Protein AF-A0A7C5KII8-F1 (afdb_monomer_lite)

Foldseek 3Di:
DFDKAFEFEDDDCVPDDDDPPCPRPTDTDIFRDNDPDDDAQDWDQGDDVPRPGTFIKGFHDWDADPVGIYTYIYGDDPPPPPPPVPPPDDD

Structure (mmCIF, N/CA/C/O backbone):
data_AF-A0A7C5KII8-F1
#
_entry.id   AF-A0A7C5KII8-F1
#
loop_
_atom_site.group_PDB
_atom_site.id
_atom_site.type_symbol
_atom_site.label_atom_id
_atom_site.label_alt_id
_atom_site.label_comp_id
_atom_site.label_asym_id
_atom_site.label_entity_id
_atom_site.label_seq_id
_atom_site.pdbx_PDB_ins_code
_atom_site.Cartn_x
_atom_site.Cartn_y
_atom_site.Cartn_z
_atom_site.occupancy
_atom_site.B_iso_or_equiv
_atom_site.auth_seq_id
_atom_site.auth_comp_id
_atom_site.auth_asym_id
_atom_site.auth_atom_id
_atom_site.pdbx_PDB_model_num
ATOM 1 N N . MET A 1 1 ? -12.222 12.589 -0.149 1.00 70.31 1 MET A N 1
ATOM 2 C CA . MET A 1 1 ? -11.100 12.303 0.767 1.00 70.31 1 MET A CA 1
ATOM 3 C C . MET A 1 1 ? -10.475 11.003 0.314 1.00 70.31 1 MET A C 1
ATOM 5 O O . MET A 1 1 ? -11.192 10.012 0.248 1.00 70.31 1 MET A O 1
ATOM 9 N N . SER A 1 2 ? -9.205 11.025 -0.077 1.00 78.94 2 SER A N 1
ATOM 10 C CA . SER A 1 2 ? -8.476 9.801 -0.418 1.00 78.94 2 SER A CA 1
ATOM 11 C C . SER A 1 2 ? -8.027 9.112 0.876 1.00 78.94 2 SER A C 1
ATOM 13 O O . SER A 1 2 ? -7.589 9.815 1.790 1.00 78.94 2 SER A O 1
ATOM 15 N N . PRO A 1 3 ? -8.166 7.784 1.006 1.00 84.75 3 PRO A N 1
ATOM 16 C CA . PRO A 1 3 ? -7.686 7.066 2.181 1.00 84.75 3 PRO A CA 1
ATOM 17 C C . PRO A 1 3 ? -6.152 7.077 2.270 1.00 84.75 3 PRO A C 1
ATOM 19 O O . PRO A 1 3 ? -5.447 7.007 1.260 1.00 84.75 3 PRO A O 1
ATOM 22 N N . ILE A 1 4 ? -5.654 7.146 3.506 1.00 88.25 4 ILE A N 1
ATOM 23 C CA . ILE A 1 4 ? -4.232 7.022 3.834 1.00 88.25 4 ILE A CA 1
ATOM 24 C C . ILE A 1 4 ? -3.955 5.552 4.151 1.00 88.25 4 ILE A C 1
ATOM 26 O O . ILE A 1 4 ? -4.594 4.957 5.022 1.00 88.25 4 ILE A O 1
ATOM 30 N N . TYR A 1 5 ? -3.013 4.962 3.425 1.00 88.12 5 TYR A N 1
ATOM 31 C CA . TYR A 1 5 ? -2.579 3.585 3.594 1.00 88.12 5 TYR A CA 1
ATOM 32 C C . TYR A 1 5 ? -1.220 3.537 4.263 1.00 88.12 5 TYR A C 1
ATOM 34 O O . TYR A 1 5 ? -0.271 4.159 3.800 1.00 88.12 5 TYR A O 1
ATOM 42 N N . ARG A 1 6 ? -1.103 2.714 5.302 1.00 91.00 6 ARG A N 1
ATOM 43 C CA . ARG A 1 6 ? 0.192 2.372 5.876 1.00 91.00 6 ARG A CA 1
ATOM 44 C C . ARG A 1 6 ? 0.838 1.285 5.024 1.00 91.00 6 ARG A C 1
ATOM 46 O O . ARG A 1 6 ? 0.350 0.156 4.989 1.00 91.00 6 ARG A O 1
ATOM 53 N N . VAL A 1 7 ? 1.912 1.609 4.325 1.00 89.31 7 VAL A N 1
ATOM 54 C CA . VAL A 1 7 ? 2.630 0.668 3.467 1.00 89.31 7 VAL A CA 1
ATOM 55 C C . VAL A 1 7 ? 4.006 0.361 4.047 1.00 89.31 7 VAL A C 1
ATOM 57 O O . VAL A 1 7 ? 4.625 1.220 4.659 1.00 89.31 7 VAL A O 1
ATOM 60 N N . LEU A 1 8 ? 4.479 -0.871 3.896 1.00 89.94 8 LEU A N 1
ATOM 61 C CA . LEU A 1 8 ? 5.851 -1.259 4.205 1.00 89.94 8 LEU A CA 1
ATOM 62 C C . LEU A 1 8 ? 6.606 -1.349 2.883 1.00 89.94 8 LEU A C 1
ATOM 64 O O . LEU A 1 8 ? 6.383 -2.283 2.112 1.00 89.94 8 LEU A O 1
ATOM 68 N N . VAL A 1 9 ? 7.454 -0.365 2.615 1.00 87.62 9 VAL A N 1
ATOM 69 C CA . VAL A 1 9 ? 8.236 -0.277 1.386 1.00 87.62 9 VAL A CA 1
ATOM 70 C C . VAL A 1 9 ? 9.498 -1.105 1.552 1.00 87.62 9 VAL A C 1
ATOM 72 O O . VAL A 1 9 ? 10.381 -0.749 2.329 1.00 87.62 9 VAL A O 1
ATOM 75 N N . LEU A 1 10 ? 9.565 -2.228 0.842 1.00 84.31 10 LEU A N 1
ATOM 76 C CA . LEU A 1 10 ? 10.744 -3.085 0.833 1.00 84.31 10 LEU A CA 1
ATOM 77 C C . LEU A 1 10 ? 11.853 -2.455 -0.004 1.00 84.31 10 LEU A C 1
ATOM 79 O O . LEU A 1 10 ? 11.591 -1.939 -1.096 1.00 84.31 10 LEU A O 1
ATOM 83 N N . LYS A 1 11 ? 13.091 -2.536 0.494 1.00 70.00 11 LYS A N 1
ATOM 84 C CA . LYS A 1 11 ? 14.279 -2.172 -0.283 1.00 70.00 11 LYS A CA 1
ATOM 85 C C . LYS A 1 11 ? 14.418 -3.087 -1.503 1.00 70.00 11 LYS A C 1
ATOM 87 O O . LYS A 1 11 ? 14.026 -4.256 -1.476 1.00 70.00 11 LYS A O 1
ATOM 92 N N . SER A 1 12 ? 14.961 -2.541 -2.590 1.00 60.38 12 SER A N 1
ATOM 93 C CA . SER A 1 12 ? 15.343 -3.341 -3.754 1.00 60.38 12 SER A CA 1
ATOM 94 C C . SER A 1 12 ? 16.420 -4.355 -3.351 1.00 60.38 12 SER A C 1
ATOM 96 O O . SER A 1 12 ? 17.320 -3.997 -2.592 1.00 60.38 12 SER A O 1
ATOM 98 N N . PRO A 1 13 ? 16.402 -5.583 -3.900 1.00 54.00 13 PRO A N 1
ATOM 99 C CA . PRO A 1 13 ? 17.425 -6.592 -3.607 1.00 54.00 13 PRO A CA 1
ATOM 100 C C . PRO A 1 13 ? 18.838 -6.192 -4.071 1.00 54.00 13 PRO A C 1
ATOM 102 O O . PRO A 1 13 ? 19.798 -6.865 -3.721 1.00 54.00 13 PRO A O 1
ATOM 105 N N . GLU A 1 14 ? 18.982 -5.109 -4.842 1.00 51.88 14 GLU A N 1
ATOM 106 C CA . GLU A 1 14 ? 20.281 -4.567 -5.265 1.00 51.88 14 GLU A CA 1
ATOM 107 C C . GLU A 1 14 ? 21.081 -3.927 -4.114 1.00 51.88 14 GLU A C 1
ATOM 109 O O . GLU A 1 14 ? 22.291 -3.799 -4.228 1.00 51.88 14 GLU A O 1
ATOM 114 N N . GLU A 1 15 ? 20.441 -3.572 -2.991 1.00 50.53 15 GLU A N 1
ATOM 115 C CA . GLU A 1 15 ? 21.125 -3.034 -1.799 1.00 50.53 15 GLU A CA 1
ATOM 116 C C . GLU A 1 15 ? 21.404 -4.099 -0.723 1.00 50.53 15 GLU A C 1
ATOM 118 O O . GLU A 1 15 ? 21.901 -3.776 0.353 1.00 50.53 15 GLU A O 1
ATOM 123 N N . THR A 1 16 ? 21.065 -5.368 -0.971 1.00 47.03 16 THR A N 1
ATOM 124 C CA . THR A 1 16 ? 21.252 -6.456 0.003 1.00 47.03 16 THR A CA 1
ATOM 125 C C . THR A 1 16 ? 22.501 -7.274 -0.331 1.00 47.03 16 THR A C 1
ATOM 127 O O . THR A 1 16 ? 22.424 -8.467 -0.618 1.00 47.03 16 THR A O 1
ATOM 130 N N . GLU A 1 17 ? 23.671 -6.633 -0.314 1.00 48.16 17 GLU A N 1
ATOM 131 C CA . GLU A 1 17 ? 24.924 -7.368 -0.125 1.00 48.16 17 GLU A CA 1
ATOM 132 C C . GLU A 1 17 ? 24.976 -7.834 1.342 1.00 48.16 17 GLU A C 1
ATOM 134 O O . GLU A 1 17 ? 25.012 -7.024 2.263 1.00 48.16 17 GLU A O 1
ATOM 139 N N . ASP A 1 18 ? 24.962 -9.156 1.537 1.00 46.22 18 ASP A N 1
ATOM 140 C CA . ASP A 1 18 ? 25.402 -9.836 2.765 1.00 46.22 18 ASP A CA 1
ATOM 141 C C . ASP A 1 18 ? 24.484 -9.755 4.014 1.00 46.22 18 ASP A C 1
ATOM 143 O O . ASP A 1 18 ? 24.871 -9.239 5.056 1.00 46.22 18 ASP A O 1
ATOM 147 N N . HIS A 1 19 ? 23.259 -10.304 3.949 1.00 40.50 19 HIS A N 1
ATOM 148 C CA . HIS A 1 19 ? 22.657 -11.050 5.081 1.00 40.50 19 HIS A CA 1
ATOM 149 C C . HIS A 1 19 ? 21.299 -11.691 4.712 1.00 40.50 19 HIS A C 1
ATOM 151 O O . HIS A 1 19 ? 20.370 -10.984 4.324 1.00 40.50 19 HIS A O 1
ATOM 157 N N . PRO A 1 20 ? 21.111 -13.014 4.889 1.00 47.56 20 PRO A N 1
ATOM 158 C CA . PRO A 1 20 ? 19.845 -13.693 4.591 1.00 47.56 20 PRO A CA 1
ATOM 159 C C . PRO A 1 20 ? 18.752 -13.583 5.680 1.00 47.56 20 PRO A C 1
ATOM 161 O O . PRO A 1 20 ? 17.760 -14.302 5.586 1.00 47.56 20 PRO A O 1
ATOM 164 N N . GLU A 1 21 ? 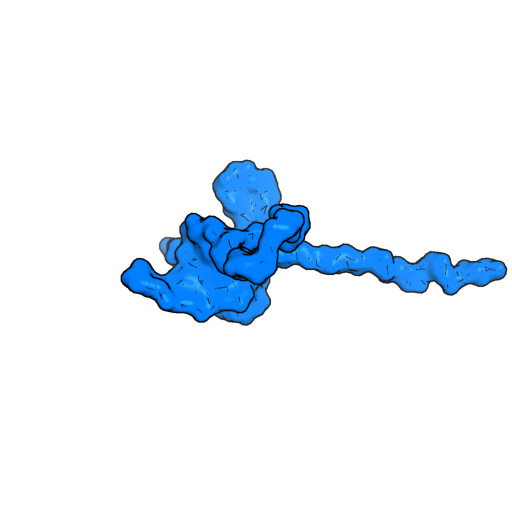18.882 -12.724 6.701 1.00 43.94 21 GLU A N 1
ATOM 165 C CA . GLU A 1 21 ? 17.991 -12.773 7.884 1.00 43.94 21 GLU A CA 1
ATOM 166 C C . GLU A 1 21 ? 16.931 -11.652 7.986 1.00 43.94 21 GLU A C 1
ATOM 168 O O . GLU A 1 21 ? 16.034 -11.738 8.822 1.00 43.94 21 GLU A O 1
ATOM 173 N N . SER A 1 22 ? 16.925 -10.665 7.082 1.00 43.72 22 SER A N 1
ATOM 174 C CA . SER A 1 22 ? 15.974 -9.537 7.127 1.00 43.72 22 SER A CA 1
ATOM 175 C C . SER A 1 22 ? 15.125 -9.408 5.855 1.00 43.72 22 SER A C 1
ATOM 177 O O . SER A 1 22 ? 15.147 -8.387 5.173 1.00 43.72 22 SER A O 1
ATOM 179 N N . ALA A 1 23 ? 14.305 -10.412 5.527 1.00 49.09 23 ALA A N 1
ATOM 180 C CA . ALA A 1 23 ? 13.326 -10.309 4.427 1.00 49.09 23 ALA A CA 1
ATOM 181 C C . ALA A 1 23 ? 12.221 -9.241 4.663 1.00 49.09 23 ALA A C 1
ATOM 183 O O . ALA A 1 23 ? 11.391 -8.990 3.785 1.00 49.09 23 ALA A O 1
ATOM 184 N N . ASP A 1 24 ? 12.226 -8.596 5.834 1.00 56.56 24 ASP A N 1
ATOM 185 C CA . ASP A 1 24 ? 11.286 -7.562 6.267 1.00 56.56 24 ASP A CA 1
ATOM 186 C C . ASP A 1 24 ? 11.958 -6.194 6.530 1.00 56.56 24 ASP 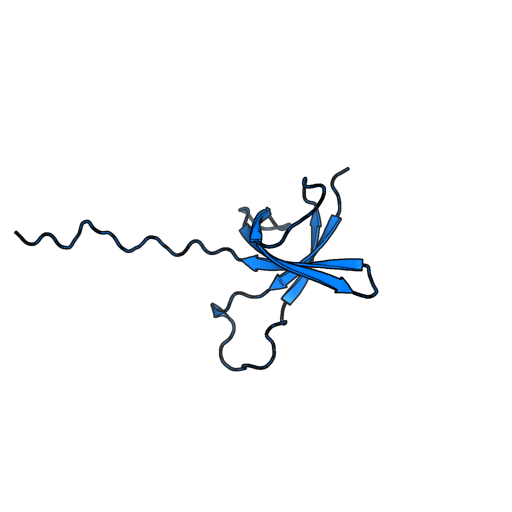A C 1
ATOM 188 O O . ASP A 1 24 ? 11.316 -5.304 7.092 1.00 56.56 24 ASP A O 1
ATOM 192 N N . GLU A 1 25 ? 13.217 -5.981 6.113 1.00 65.75 25 GLU A N 1
ATOM 193 C CA . GLU A 1 25 ? 13.867 -4.658 6.171 1.00 65.75 25 GLU A CA 1
ATOM 194 C C . GLU A 1 25 ? 13.265 -3.703 5.124 1.00 65.75 25 GLU A C 1
ATOM 196 O O . GLU A 1 25 ? 13.773 -3.482 4.023 1.00 65.75 25 GLU A O 1
ATOM 201 N N . GLY A 1 26 ? 12.113 -3.147 5.480 1.00 72.31 26 GLY A N 1
ATOM 202 C CA . GLY A 1 26 ? 11.453 -2.065 4.773 1.00 72.31 26 GLY A CA 1
ATOM 203 C C . GLY A 1 26 ? 11.144 -0.898 5.702 1.00 72.31 26 GLY A C 1
ATOM 204 O O . GLY A 1 26 ? 11.150 -1.028 6.927 1.00 72.31 26 GLY A O 1
ATOM 205 N N . SER A 1 27 ? 10.827 0.247 5.112 1.00 84.12 27 SER A N 1
ATOM 206 C CA . SER A 1 27 ? 10.369 1.421 5.857 1.00 84.12 27 SER A CA 1
ATOM 207 C C . SER A 1 27 ? 8.853 1.514 5.796 1.00 84.12 27 SER A C 1
ATOM 209 O O . SER A 1 27 ? 8.252 1.358 4.732 1.00 84.12 27 SER A O 1
ATOM 211 N N . PHE A 1 28 ? 8.217 1.762 6.942 1.00 87.94 28 PHE A N 1
ATOM 212 C CA . PHE A 1 28 ? 6.799 2.101 6.946 1.00 87.94 28 PHE A CA 1
ATOM 213 C C . PHE A 1 28 ? 6.616 3.522 6.421 1.00 87.94 28 PHE A C 1
ATOM 215 O O . PHE A 1 28 ? 7.141 4.467 7.004 1.00 87.94 28 PHE A O 1
ATOM 222 N N . GLU A 1 29 ? 5.834 3.657 5.361 1.00 89.19 29 GLU A N 1
ATOM 223 C CA . GLU A 1 29 ? 5.436 4.926 4.767 1.00 89.19 29 GLU A CA 1
ATOM 224 C C . GLU A 1 29 ? 3.905 5.054 4.782 1.00 89.19 29 GLU A C 1
ATOM 226 O O . GLU A 1 29 ? 3.171 4.062 4.837 1.00 89.19 29 GLU A O 1
ATOM 231 N N . GLU A 1 30 ? 3.406 6.286 4.744 1.00 90.00 30 GLU A N 1
ATOM 232 C CA . GLU A 1 30 ? 1.977 6.579 4.639 1.00 90.00 30 GLU A CA 1
ATOM 233 C C . GLU A 1 30 ? 1.673 7.101 3.239 1.00 90.00 30 GLU A C 1
ATOM 235 O O . GLU A 1 30 ? 2.113 8.179 2.851 1.00 90.00 30 GLU A O 1
ATOM 240 N N . TRP A 1 31 ? 0.937 6.319 2.454 1.00 89.00 31 TRP A N 1
ATOM 241 C CA . TRP A 1 31 ? 0.625 6.647 1.069 1.00 89.00 31 TRP A CA 1
ATOM 242 C C . TRP A 1 31 ? -0.834 7.043 0.930 1.00 89.00 31 TRP A C 1
ATOM 244 O O . TRP A 1 31 ? -1.741 6.303 1.310 1.00 89.00 31 TRP A O 1
ATOM 254 N N . THR A 1 32 ? -1.071 8.205 0.332 1.00 88.00 32 THR A N 1
ATOM 255 C CA . THR A 1 32 ? -2.424 8.644 -0.015 1.00 88.00 32 THR A CA 1
ATOM 256 C C . THR A 1 32 ? -2.751 8.146 -1.410 1.00 88.00 32 THR A C 1
ATOM 258 O O . THR A 1 32 ? -2.210 8.649 -2.393 1.00 88.00 32 THR A O 1
ATOM 261 N N . LEU A 1 33 ? -3.627 7.148 -1.504 1.00 85.38 33 LEU A N 1
ATOM 262 C CA . LEU A 1 33 ? -3.961 6.511 -2.774 1.00 85.38 33 LEU A CA 1
ATOM 263 C C . LEU A 1 33 ? -5.447 6.7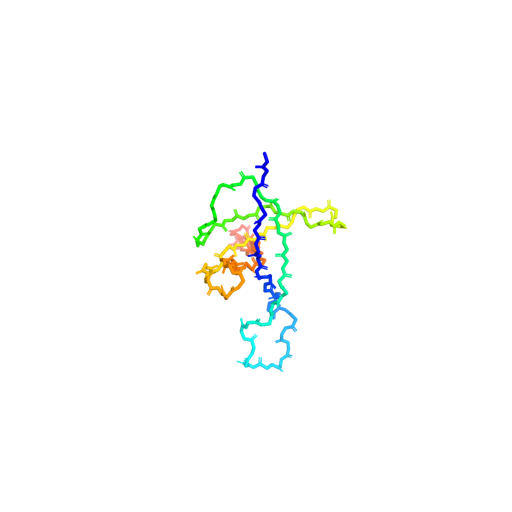07 -3.110 1.00 85.38 33 LEU A C 1
ATOM 265 O O . LEU A 1 33 ? -6.275 6.755 -2.201 1.00 85.38 33 LEU A O 1
ATOM 269 N N . PRO A 1 34 ? -5.821 6.800 -4.400 1.00 82.25 34 PRO A N 1
ATOM 270 C CA . PRO A 1 34 ? -7.213 7.020 -4.803 1.00 82.25 34 PRO A CA 1
ATOM 271 C C . PRO A 1 34 ? -8.098 5.771 -4.666 1.00 82.25 34 PRO A C 1
ATOM 273 O O . PRO A 1 34 ? -9.316 5.856 -4.818 1.00 82.25 34 PRO A O 1
ATOM 276 N N . TRP A 1 35 ? -7.511 4.599 -4.418 1.00 82.94 35 TRP A N 1
ATOM 277 C CA . TRP A 1 35 ? -8.249 3.343 -4.292 1.00 82.94 35 TRP A CA 1
ATOM 278 C C . TRP A 1 35 ? -8.922 3.224 -2.926 1.00 82.94 35 TRP A C 1
ATOM 280 O O . TRP A 1 35 ? -8.411 3.738 -1.945 1.00 82.94 35 TRP A O 1
ATOM 290 N N . ALA A 1 36 ? -10.055 2.518 -2.861 1.00 79.75 36 ALA A N 1
ATOM 291 C CA . ALA A 1 36 ? -10.758 2.244 -1.602 1.00 79.75 36 ALA A CA 1
ATOM 292 C C . ALA A 1 36 ? -10.150 1.067 -0.815 1.00 79.75 36 ALA A C 1
ATOM 294 O O . ALA A 1 36 ? -10.288 0.986 0.408 1.00 79.75 36 ALA A O 1
ATOM 295 N N . ARG A 1 37 ? -9.448 0.151 -1.497 1.00 83.31 37 ARG A N 1
ATOM 296 C CA . ARG A 1 37 ? -8.733 -0.974 -0.884 1.00 83.31 37 ARG A CA 1
ATOM 297 C C . ARG A 1 37 ? -7.589 -1.432 -1.779 1.00 83.31 37 ARG A C 1
ATOM 299 O O . ARG A 1 37 ? -7.757 -1.484 -2.995 1.00 83.31 37 ARG A O 1
ATOM 306 N N . LEU A 1 38 ? -6.476 -1.821 -1.161 1.00 86.62 38 LEU A N 1
ATOM 307 C CA . LEU A 1 38 ? -5.361 -2.460 -1.853 1.00 86.62 38 LEU A CA 1
ATOM 308 C C . LEU A 1 38 ? -5.460 -3.984 -1.763 1.00 86.62 38 LEU A C 1
ATOM 310 O O . LEU A 1 38 ? -5.869 -4.534 -0.734 1.00 86.62 38 LEU A O 1
ATOM 314 N N . VAL A 1 39 ? -5.076 -4.666 -2.838 1.00 88.94 39 VAL A N 1
ATOM 315 C CA . VAL A 1 39 ? -5.072 -6.134 -2.924 1.00 88.94 39 VAL A CA 1
ATOM 316 C C . VAL A 1 39 ? -3.688 -6.662 -3.293 1.00 88.94 39 VAL A C 1
ATOM 318 O O . VAL A 1 39 ? -2.887 -5.963 -3.907 1.00 88.94 39 VAL A O 1
ATOM 321 N N . TYR A 1 40 ? -3.394 -7.906 -2.910 1.00 88.81 40 TYR A N 1
ATOM 322 C CA . TYR A 1 40 ? -2.146 -8.575 -3.286 1.00 88.81 40 TYR A CA 1
ATOM 323 C C . TYR A 1 40 ? -1.974 -8.608 -4.812 1.00 88.81 40 TYR A C 1
ATOM 325 O O . TYR A 1 40 ? -2.931 -8.858 -5.543 1.00 88.81 40 TYR A O 1
ATOM 333 N N . GLY A 1 41 ? -0.751 -8.365 -5.286 1.00 85.88 41 GLY A N 1
ATOM 334 C CA . GLY A 1 41 ? -0.408 -8.325 -6.707 1.00 85.88 41 GLY A CA 1
ATOM 335 C C . GLY A 1 41 ? -0.837 -7.043 -7.424 1.00 85.88 41 GLY A C 1
ATOM 336 O O . GLY A 1 41 ? -0.541 -6.889 -8.607 1.00 85.88 41 GLY A O 1
ATOM 337 N N . GLN A 1 42 ? -1.502 -6.110 -6.738 1.00 89.31 42 GLN A N 1
ATOM 338 C CA . GLN A 1 42 ? -1.879 -4.834 -7.332 1.00 89.31 42 GLN A CA 1
ATOM 339 C C . GLN A 1 42 ? -0.641 -3.988 -7.624 1.00 89.31 42 GLN A C 1
ATOM 341 O O . GLN A 1 42 ? 0.227 -3.821 -6.764 1.00 89.31 42 GLN A O 1
ATOM 346 N N . LEU A 1 43 ? -0.592 -3.448 -8.840 1.00 89.38 43 LEU A N 1
ATOM 347 C CA . LEU A 1 43 ? 0.373 -2.436 -9.243 1.00 89.38 43 LEU A CA 1
ATOM 348 C C . LEU A 1 43 ? -0.132 -1.054 -8.835 1.00 89.38 43 LEU A C 1
ATOM 350 O O . LEU A 1 43 ? -1.297 -0.722 -9.056 1.00 89.38 43 LEU A O 1
ATOM 354 N N . LEU A 1 44 ? 0.759 -0.275 -8.241 1.00 87.50 44 LEU A N 1
ATOM 355 C CA . LEU A 1 44 ? 0.527 1.074 -7.760 1.00 87.50 44 LEU A CA 1
ATOM 356 C C . LEU A 1 44 ? 1.520 1.993 -8.459 1.00 87.50 44 LEU A C 1
ATOM 358 O O . LEU A 1 44 ? 2.730 1.804 -8.344 1.00 87.50 44 LEU A O 1
ATOM 362 N N . ASP A 1 45 ? 1.009 2.995 -9.156 1.00 86.38 45 ASP A N 1
ATOM 363 C CA . ASP A 1 45 ? 1.799 4.138 -9.592 1.00 86.38 45 ASP A CA 1
ATOM 364 C C . ASP A 1 45 ? 1.717 5.178 -8.471 1.00 86.38 45 ASP A C 1
ATOM 366 O O . ASP A 1 45 ? 0.679 5.814 -8.272 1.00 86.38 45 ASP A O 1
ATOM 370 N N . TYR A 1 46 ? 2.785 5.284 -7.680 1.00 85.12 46 TYR A N 1
ATOM 371 C CA . TYR A 1 46 ? 2.859 6.206 -6.551 1.00 85.12 46 TYR A CA 1
ATOM 372 C C . TYR A 1 46 ? 4.118 7.061 -6.639 1.00 85.12 46 TYR A C 1
ATOM 374 O O . TYR A 1 46 ? 5.234 6.553 -6.762 1.00 85.12 46 TYR A O 1
ATOM 382 N N . GLN A 1 47 ? 3.916 8.373 -6.578 1.00 85.25 47 GLN A N 1
ATOM 383 C CA . GLN A 1 47 ? 4.977 9.366 -6.514 1.00 85.25 47 GLN A CA 1
ATOM 384 C C . GLN A 1 47 ? 5.148 9.783 -5.057 1.00 85.25 47 GLN A C 1
ATOM 386 O O . GLN A 1 47 ? 4.234 10.377 -4.481 1.00 85.25 47 GLN A O 1
ATOM 391 N N . ARG A 1 48 ? 6.299 9.458 -4.462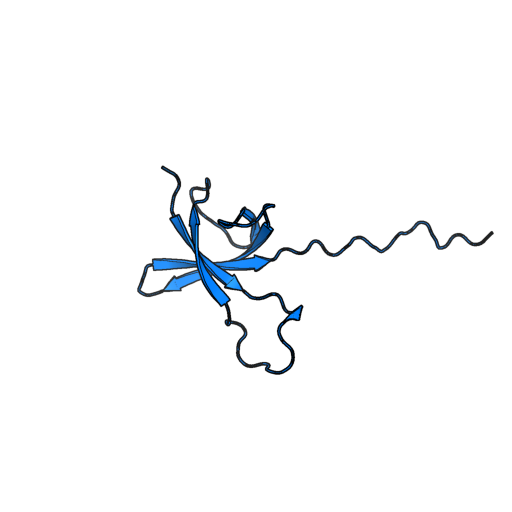 1.00 81.06 48 ARG A N 1
ATOM 392 C CA . ARG A 1 48 ? 6.636 9.951 -3.126 1.00 81.06 48 ARG A CA 1
ATOM 393 C C . ARG A 1 48 ? 6.886 11.451 -3.174 1.00 81.06 48 ARG A C 1
ATOM 395 O O . ARG A 1 48 ? 7.291 12.004 -4.199 1.00 81.06 48 ARG A O 1
ATOM 402 N N . GLU A 1 49 ? 6.635 12.108 -2.049 1.00 78.56 49 GLU A N 1
ATOM 403 C CA . GLU A 1 49 ? 6.935 13.526 -1.900 1.00 78.56 49 GLU A CA 1
ATOM 404 C C . GLU A 1 49 ? 8.440 13.753 -2.115 1.00 78.56 49 GLU A C 1
ATOM 406 O O . GLU A 1 49 ? 9.271 13.127 -1.462 1.00 78.56 49 GLU A O 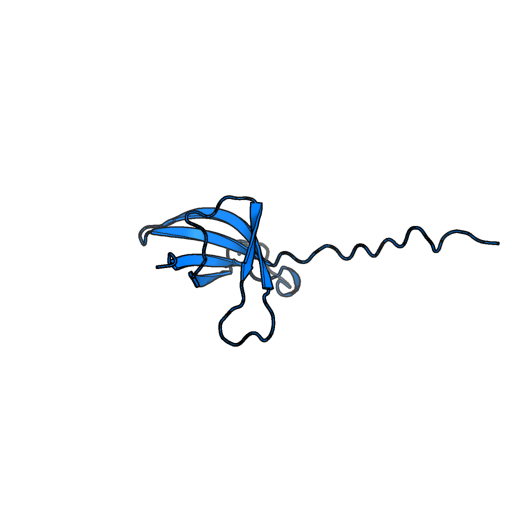1
ATOM 411 N N . GLY A 1 50 ? 8.790 14.603 -3.083 1.00 78.06 50 GLY A N 1
ATOM 412 C CA . GLY A 1 50 ? 10.180 14.875 -3.465 1.00 78.06 50 GLY A CA 1
ATOM 413 C C . GLY A 1 50 ? 10.730 14.040 -4.628 1.00 78.06 50 GLY A C 1
ATOM 414 O O . GLY A 1 50 ? 11.805 14.367 -5.125 1.00 78.06 50 GLY A O 1
ATOM 415 N N . GLU A 1 51 ? 10.017 13.022 -5.122 1.00 79.19 51 GLU A N 1
ATOM 416 C CA . GLU A 1 51 ? 10.412 12.333 -6.359 1.00 79.19 51 GLU A CA 1
ATOM 417 C C . GLU A 1 51 ? 9.897 13.085 -7.596 1.00 79.19 51 GLU A C 1
ATOM 419 O O . GLU A 1 51 ? 8.729 13.461 -7.670 1.00 79.19 51 GLU A O 1
ATOM 424 N N . GLU A 1 52 ? 10.748 13.268 -8.612 1.00 78.44 52 GLU A N 1
ATOM 425 C CA . GLU A 1 52 ? 10.356 13.894 -9.889 1.00 78.44 52 GLU A CA 1
ATOM 426 C C . GLU A 1 52 ? 9.417 13.015 -10.728 1.00 78.44 52 GLU A C 1
ATOM 428 O O . GLU A 1 52 ? 8.729 13.510 -11.623 1.00 78.44 52 GLU A O 1
ATOM 433 N N . LYS A 1 53 ? 9.402 11.699 -10.482 1.00 78.88 53 LYS A N 1
ATOM 434 C CA . LYS A 1 53 ? 8.641 10.729 -11.275 1.00 78.88 53 LYS A CA 1
ATOM 435 C C . LYS A 1 53 ? 7.925 9.721 -10.377 1.00 78.88 53 LYS A C 1
ATOM 437 O O . LYS A 1 53 ? 8.482 9.328 -9.355 1.00 78.88 53 LYS A O 1
ATOM 442 N N . PRO A 1 54 ? 6.722 9.261 -10.763 1.00 82.38 54 PRO A N 1
ATOM 443 C CA . PRO A 1 54 ? 6.047 8.185 -10.054 1.00 82.38 54 PRO A CA 1
ATOM 444 C C . PRO A 1 54 ? 6.846 6.882 -10.155 1.00 82.38 54 PRO A C 1
ATOM 446 O O . PRO A 1 54 ? 7.228 6.453 -11.248 1.00 82.38 54 PRO A O 1
ATOM 449 N N . GLY A 1 55 ? 7.059 6.239 -9.009 1.00 83.94 55 GLY A N 1
ATOM 450 C CA . GLY A 1 55 ? 7.550 4.871 -8.936 1.00 83.94 55 GLY A CA 1
ATOM 451 C C . GLY A 1 55 ? 6.411 3.880 -9.166 1.00 83.94 55 GLY A C 1
ATOM 452 O O . GLY A 1 55 ? 5.265 4.125 -8.778 1.00 83.94 55 GLY A O 1
ATOM 453 N N . ARG A 1 56 ? 6.720 2.738 -9.789 1.00 88.06 56 ARG A N 1
ATOM 454 C CA . ARG A 1 56 ? 5.801 1.595 -9.824 1.00 88.06 56 ARG A CA 1
ATOM 455 C C . ARG A 1 56 ? 6.109 0.658 -8.679 1.00 88.06 56 ARG A C 1
ATOM 457 O O . ARG A 1 56 ? 7.240 0.206 -8.528 1.00 88.06 56 ARG A O 1
ATOM 464 N N . TRP A 1 57 ? 5.074 0.296 -7.945 1.00 88.06 57 TRP A N 1
ATOM 465 C CA . TRP A 1 57 ? 5.155 -0.552 -6.769 1.00 88.06 57 TRP A CA 1
ATOM 466 C C . TRP A 1 57 ? 4.157 -1.691 -6.897 1.00 88.06 57 TRP A C 1
ATOM 468 O O . TRP A 1 57 ? 3.079 -1.520 -7.453 1.00 88.06 57 TRP A O 1
ATOM 478 N N . MET A 1 58 ? 4.500 -2.869 -6.397 1.00 90.12 58 MET A N 1
ATOM 479 C CA . MET A 1 58 ? 3.603 -4.019 -6.369 1.00 90.12 58 MET A CA 1
ATOM 480 C C . MET A 1 58 ? 3.326 -4.417 -4.929 1.00 90.12 58 MET A C 1
ATOM 482 O O . MET A 1 58 ? 4.259 -4.626 -4.153 1.00 90.12 58 MET A O 1
ATOM 486 N N . VAL A 1 59 ? 2.050 -4.600 -4.596 1.00 90.25 59 VAL A N 1
ATOM 487 C CA . VAL A 1 59 ? 1.638 -5.125 -3.292 1.00 90.25 59 VAL A CA 1
ATOM 488 C C . VAL A 1 59 ? 2.052 -6.592 -3.180 1.00 90.25 59 VAL A C 1
ATOM 490 O O . VAL A 1 59 ? 1.511 -7.464 -3.858 1.00 90.25 59 VAL A O 1
ATOM 493 N N . LYS A 1 60 ? 3.014 -6.869 -2.303 1.00 88.81 60 LYS A N 1
ATOM 494 C CA . LYS A 1 60 ? 3.529 -8.205 -1.984 1.00 88.81 60 LYS A CA 1
ATOM 495 C C . LYS A 1 60 ? 2.794 -8.864 -0.827 1.00 88.81 60 LYS A C 1
ATOM 497 O O . LYS A 1 60 ? 2.802 -10.083 -0.732 1.00 88.81 60 LYS A O 1
ATOM 502 N N . LYS A 1 61 ? 2.167 -8.100 0.067 1.00 88.00 61 LYS A N 1
ATOM 503 C CA . LYS A 1 61 ? 1.448 -8.666 1.216 1.00 88.00 61 LYS A CA 1
ATOM 504 C C . LYS A 1 61 ? 0.433 -7.677 1.754 1.00 88.00 61 LYS A C 1
ATOM 506 O O . LYS A 1 61 ? 0.651 -6.471 1.715 1.00 88.00 61 LYS A O 1
ATOM 511 N N . VAL A 1 62 ? -0.648 -8.209 2.309 1.00 89.81 62 VAL A N 1
ATOM 512 C CA . VAL A 1 62 ? -1.593 -7.452 3.131 1.00 89.81 62 VAL A CA 1
ATOM 513 C C . VAL A 1 62 ? -1.621 -8.113 4.498 1.00 89.81 62 VAL A C 1
ATOM 515 O O . VAL A 1 62 ? -1.929 -9.300 4.598 1.00 89.81 62 VAL A O 1
ATOM 518 N N . ALA A 1 63 ? -1.259 -7.373 5.537 1.00 87.88 63 ALA A N 1
ATOM 519 C CA . ALA A 1 63 ? -1.164 -7.886 6.896 1.00 87.88 63 ALA A CA 1
ATOM 520 C C . ALA A 1 63 ? -1.755 -6.887 7.894 1.00 87.88 63 ALA A C 1
ATOM 522 O O . ALA A 1 63 ? -2.005 -5.728 7.572 1.00 87.88 63 ALA A O 1
ATOM 523 N N . LYS A 1 64 ? -2.034 -7.354 9.111 1.00 88.12 64 LYS A N 1
ATOM 524 C CA . LYS A 1 64 ? -2.593 -6.532 10.184 1.00 88.12 64 LYS A CA 1
ATOM 525 C C . LYS A 1 64 ? -1.641 -6.544 11.371 1.00 88.12 64 LYS A C 1
ATOM 527 O O . LYS A 1 64 ? -1.174 -7.603 11.776 1.00 88.12 64 LYS A O 1
ATOM 532 N N . ASP A 1 65 ? -1.363 -5.368 11.900 1.00 84.94 65 ASP A N 1
ATOM 533 C CA . ASP A 1 65 ? -0.527 -5.110 13.065 1.00 84.94 65 ASP A CA 1
ATOM 534 C C . ASP A 1 65 ? -1.359 -4.380 14.144 1.00 84.94 65 ASP A C 1
ATOM 536 O O . ASP A 1 65 ? -2.486 -3.951 13.867 1.00 84.94 65 ASP A O 1
ATOM 540 N N . PRO A 1 66 ? -0.864 -4.231 15.385 1.00 85.06 66 PRO A N 1
ATOM 541 C CA . PRO A 1 66 ? -1.630 -3.588 16.453 1.00 85.06 66 PRO A CA 1
ATOM 542 C C . PRO A 1 66 ? -2.003 -2.122 16.170 1.00 85.06 66 PRO A C 1
ATOM 544 O O . PRO A 1 66 ? -2.945 -1.626 16.781 1.00 85.06 66 PRO A O 1
ATOM 547 N N . LYS A 1 67 ? -1.328 -1.429 15.240 1.00 82.69 67 LYS A N 1
ATOM 548 C CA . LYS A 1 67 ? -1.702 -0.072 14.808 1.00 82.69 67 LYS A CA 1
ATOM 549 C C . LYS A 1 67 ? -2.688 -0.049 13.631 1.00 82.69 67 LYS A C 1
ATOM 551 O O . LYS A 1 67 ? -3.207 1.019 13.321 1.00 82.69 67 LYS A O 1
ATOM 556 N N . GLY A 1 68 ? -2.958 -1.173 12.958 1.00 86.00 68 GLY A N 1
ATOM 557 C CA . GLY A 1 68 ? -3.886 -1.209 11.824 1.00 86.00 68 GLY A CA 1
ATOM 558 C C . GLY A 1 68 ? -3.560 -2.247 10.752 1.00 86.00 68 GLY A C 1
ATOM 559 O O . GLY A 1 68 ? -2.881 -3.234 10.992 1.00 86.00 68 GLY A O 1
ATOM 560 N N . THR A 1 69 ? -4.105 -2.055 9.550 1.00 89.62 69 THR A N 1
ATOM 561 C CA . THR A 1 69 ? -3.738 -2.869 8.377 1.00 89.62 69 THR A CA 1
ATOM 562 C C . THR A 1 69 ? -2.568 -2.202 7.670 1.00 89.62 69 THR A C 1
ATOM 564 O O . THR A 1 69 ? -2.641 -1.002 7.405 1.00 89.62 69 THR A O 1
ATOM 567 N N . TYR A 1 70 ? -1.534 -2.970 7.336 1.00 90.19 70 TYR A N 1
ATOM 568 C CA . TYR A 1 70 ? -0.414 -2.506 6.531 1.00 90.19 70 TYR A CA 1
ATOM 569 C C . TYR A 1 70 ? -0.234 -3.340 5.262 1.00 90.19 70 TYR A C 1
ATOM 571 O O . TYR A 1 70 ? -0.603 -4.517 5.191 1.00 90.19 70 TYR A O 1
ATOM 579 N N . TYR A 1 71 ? 0.342 -2.709 4.245 1.00 90.62 71 TYR A N 1
ATOM 580 C CA . TYR A 1 71 ? 0.506 -3.291 2.918 1.00 90.62 71 TYR A CA 1
ATOM 581 C C . TYR A 1 71 ? 1.980 -3.314 2.557 1.00 90.62 71 TYR A C 1
ATOM 583 O O . TYR A 1 71 ? 2.602 -2.272 2.404 1.00 90.62 71 TYR A O 1
ATOM 591 N N . GLN A 1 72 ? 2.555 -4.499 2.424 1.00 90.31 72 GLN A N 1
ATOM 592 C CA . GLN A 1 72 ? 3.939 -4.637 1.995 1.00 90.31 72 GLN A CA 1
ATOM 593 C C . GLN A 1 72 ? 4.003 -4.404 0.492 1.00 90.31 72 GLN A C 1
ATOM 595 O O . GLN A 1 72 ? 3.295 -5.074 -0.265 1.00 90.31 72 GLN A O 1
ATOM 600 N N . VAL A 1 73 ? 4.835 -3.465 0.061 1.00 89.31 73 VAL A N 1
ATOM 601 C CA . VAL A 1 73 ? 5.022 -3.108 -1.342 1.00 89.31 73 VAL A CA 1
ATOM 602 C C . VAL A 1 73 ? 6.495 -3.215 -1.704 1.00 89.31 73 VAL A C 1
ATOM 604 O O . VAL A 1 73 ? 7.368 -2.890 -0.908 1.00 89.31 73 VAL A O 1
ATOM 607 N N . ALA A 1 74 ? 6.770 -3.695 -2.910 1.00 87.31 74 ALA A N 1
ATOM 608 C CA . ALA A 1 74 ? 8.117 -3.755 -3.464 1.00 87.31 74 ALA A CA 1
ATOM 609 C C . ALA A 1 74 ? 8.165 -2.961 -4.771 1.00 87.31 74 ALA A C 1
ATOM 611 O O . ALA A 1 74 ? 7.152 -2.932 -5.483 1.00 87.31 74 ALA A O 1
ATOM 612 N N . PRO A 1 75 ? 9.309 -2.354 -5.123 1.00 83.56 75 PRO A N 1
ATOM 613 C CA . PRO A 1 75 ? 9.463 -1.694 -6.409 1.00 83.56 75 PRO A CA 1
ATOM 614 C C . PRO A 1 75 ? 9.218 -2.706 -7.531 1.00 83.56 75 PRO A C 1
ATOM 616 O O . PRO A 1 75 ? 9.828 -3.774 -7.598 1.00 83.56 75 PRO A O 1
ATOM 619 N N . HIS A 1 76 ? 8.274 -2.387 -8.411 1.00 82.25 76 HIS A N 1
ATOM 620 C CA . HIS A 1 76 ? 8.015 -3.168 -9.606 1.00 82.25 76 HIS A CA 1
ATOM 621 C C . HIS A 1 76 ? 8.926 -2.657 -10.717 1.00 82.25 76 HIS A C 1
ATOM 623 O O . HIS A 1 76 ? 8.546 -1.811 -11.532 1.00 82.25 76 HIS A O 1
ATOM 629 N N . ILE A 1 77 ? 10.140 -3.195 -10.745 1.00 69.38 77 ILE A N 1
ATOM 630 C CA . ILE A 1 77 ? 11.056 -3.011 -11.862 1.00 69.38 77 ILE A CA 1
ATOM 631 C C . ILE A 1 77 ? 10.513 -3.894 -12.989 1.00 69.38 77 ILE A C 1
ATOM 633 O O . ILE A 1 77 ? 10.504 -5.120 -12.837 1.00 69.38 77 ILE A O 1
ATOM 637 N N . PRO A 1 78 ? 9.999 -3.331 -14.102 1.00 60.59 78 PRO A N 1
ATOM 638 C CA . PRO A 1 78 ? 9.718 -4.162 -15.256 1.00 60.59 78 PRO A CA 1
ATOM 639 C C . PRO A 1 78 ? 11.042 -4.822 -15.621 1.00 60.59 78 PRO A C 1
ATOM 641 O O . PRO A 1 78 ? 12.012 -4.117 -15.899 1.00 60.59 78 PRO A O 1
ATOM 644 N N . LEU A 1 79 ? 11.090 -6.158 -15.594 1.00 54.91 79 LEU A N 1
ATOM 645 C CA . LEU A 1 79 ? 12.168 -6.896 -16.238 1.00 54.91 79 LEU A CA 1
ATOM 646 C C . LEU A 1 79 ? 12.322 -6.253 -17.609 1.00 54.91 79 LEU A C 1
ATOM 648 O O . LEU A 1 79 ? 11.369 -6.264 -18.397 1.00 54.91 79 LEU A O 1
ATOM 652 N N . LEU A 1 80 ? 13.464 -5.606 -17.845 1.00 49.12 80 LEU A N 1
ATOM 653 C CA . LEU A 1 80 ? 13.816 -5.106 -19.159 1.00 49.12 80 LEU A CA 1
ATOM 654 C C . LEU A 1 80 ? 13.528 -6.266 -20.110 1.00 49.12 80 LEU A C 1
ATOM 656 O O . LEU A 1 80 ? 14.177 -7.310 -20.044 1.00 49.12 80 LEU A O 1
ATOM 660 N N . LYS A 1 81 ? 12.509 -6.116 -20.964 1.00 45.94 81 LYS A N 1
ATOM 661 C CA . LYS A 1 81 ? 12.362 -6.923 -22.174 1.00 45.94 81 LYS A CA 1
ATOM 662 C C . LYS A 1 81 ? 13.556 -6.552 -23.056 1.00 45.94 81 LYS A C 1
ATOM 664 O O . LYS A 1 81 ? 13.435 -5.768 -23.983 1.00 45.94 81 LYS A O 1
ATOM 669 N N . GLY A 1 82 ? 14.723 -7.058 -22.677 1.00 45.66 82 GLY A N 1
ATOM 670 C CA . GLY A 1 82 ? 16.007 -6.928 -23.351 1.00 45.66 82 GLY A CA 1
ATOM 671 C C . GLY A 1 82 ? 16.462 -8.258 -23.941 1.00 45.66 82 GLY A C 1
ATOM 672 O O . GLY A 1 82 ? 17.630 -8.420 -24.259 1.00 45.66 82 GLY A O 1
ATOM 673 N N . GLY A 1 83 ? 15.553 -9.221 -24.104 1.00 39.00 83 GLY A N 1
ATOM 674 C CA . GLY A 1 83 ? 15.684 -10.177 -25.190 1.00 39.00 83 GLY A CA 1
ATOM 675 C C . GLY A 1 83 ? 15.142 -9.499 -26.437 1.00 39.00 83 GLY A C 1
ATOM 676 O O . GLY A 1 83 ? 13.941 -9.545 -26.665 1.00 39.00 83 GLY A O 1
ATOM 677 N N . ASP A 1 84 ? 15.994 -8.826 -27.203 1.00 49.34 84 ASP A N 1
ATOM 678 C CA . ASP A 1 84 ? 15.714 -8.480 -28.596 1.00 49.34 84 ASP A CA 1
ATOM 679 C C . ASP A 1 84 ? 15.675 -9.806 -29.385 1.00 49.34 84 ASP A C 1
ATOM 681 O O . ASP A 1 84 ? 16.740 -10.371 -29.646 1.00 49.34 84 ASP A O 1
ATOM 685 N N . PRO A 1 85 ? 14.523 -10.350 -29.831 1.00 50.28 85 PRO A N 1
ATOM 686 C CA . PRO A 1 85 ? 14.539 -11.531 -30.698 1.00 50.28 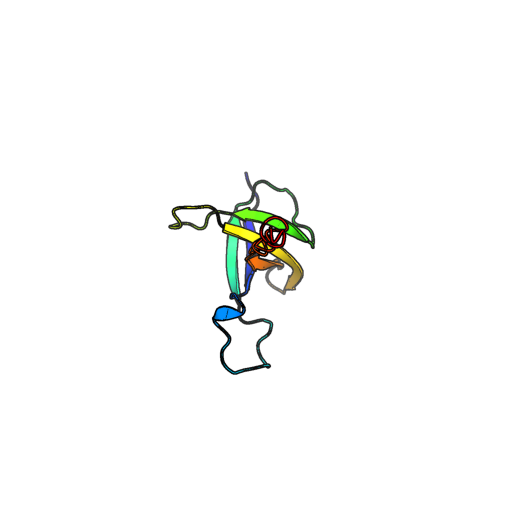85 PRO A CA 1
ATOM 687 C C . PRO A 1 85 ? 15.021 -11.203 -32.126 1.00 50.28 85 PRO A C 1
ATOM 689 O O . PRO A 1 85 ? 14.905 -12.035 -33.021 1.00 50.28 85 PRO A O 1
ATOM 692 N N . LYS A 1 86 ? 15.544 -9.992 -32.383 1.00 46.44 86 LYS A N 1
ATOM 693 C CA . LYS A 1 86 ? 15.826 -9.486 -33.735 1.00 46.44 86 LYS A CA 1
ATOM 694 C C . LYS A 1 86 ? 17.310 -9.309 -34.078 1.00 46.44 86 LYS A C 1
ATOM 696 O O . LYS A 1 86 ? 17.610 -8.733 -35.120 1.00 46.44 86 LYS A O 1
ATOM 701 N N . LYS A 1 87 ? 18.240 -9.834 -33.266 1.00 48.88 87 LYS A N 1
ATOM 702 C CA . LYS A 1 87 ? 19.692 -9.808 -33.562 1.00 48.88 87 LYS A CA 1
ATOM 703 C C . LYS A 1 87 ? 20.366 -11.179 -33.755 1.00 48.88 87 LYS A C 1
ATOM 705 O O . LYS A 1 87 ? 21.583 -11.227 -33.868 1.00 48.88 87 LYS A O 1
ATOM 710 N N . MET A 1 88 ? 19.611 -12.275 -33.878 1.00 48.12 88 MET A N 1
ATOM 711 C CA . MET A 1 88 ? 20.145 -13.594 -34.284 1.00 48.12 88 MET A CA 1
ATOM 712 C C . MET A 1 88 ? 19.659 -14.017 -35.678 1.00 48.12 88 MET A C 1
ATOM 714 O O . MET A 1 88 ? 19.170 -15.127 -35.874 1.00 48.12 88 MET A O 1
ATOM 718 N N . ARG A 1 89 ? 19.767 -13.132 -36.672 1.00 49.50 89 ARG A N 1
ATOM 719 C CA . ARG A 1 89 ? 19.695 -13.553 -38.076 1.00 49.50 89 ARG A CA 1
ATOM 720 C C . ARG A 1 89 ? 21.005 -13.171 -38.746 1.00 49.50 89 ARG A C 1
ATOM 722 O O . ARG A 1 89 ? 21.163 -12.049 -39.215 1.00 49.50 89 ARG A O 1
ATOM 729 N N . THR A 1 90 ? 21.957 -14.093 -38.677 1.00 54.16 90 THR A N 1
ATOM 730 C CA . THR A 1 90 ? 23.196 -14.072 -39.454 1.00 54.16 90 THR A CA 1
ATOM 731 C C . THR A 1 90 ? 22.828 -14.023 -40.944 1.00 54.16 90 THR A C 1
ATOM 733 O O . THR A 1 90 ? 21.938 -14.786 -41.337 1.00 54.16 90 THR A O 1
ATOM 736 N N . PRO A 1 91 ? 23.413 -13.132 -41.765 1.00 66.88 91 PRO A N 1
ATOM 737 C CA . PRO A 1 91 ? 23.483 -13.373 -43.201 1.00 66.88 91 PRO A CA 1
ATOM 738 C C . PRO A 1 91 ? 24.389 -14.572 -43.510 1.00 66.88 91 PRO A C 1
ATOM 740 O O . PRO A 1 91 ? 25.322 -14.832 -42.714 1.00 66.88 91 PRO A O 1
#

Secondary structure (DSSP, 8-state):
-PPEEEEEEEPPGGG--S-TT-TT-EEEEEEE-S-S---TT-EEEE--TT-SSPEEEEEEEEEEETTEEEEEEEE---------TTS----

Sequence (91 aa):
MSPIYRVLVLKSPEETEDHPESADEGSFEEWTLPWARLVYGQLLDYQREGEEKPGRWMVKKVAKDPKGTYYQVAPHIPLLKGGDPKKMRTP

pLDDT: mean 74.45, std 16.94, range [39.0, 91.0]

Radius of gyration: 16.97 Å; chains: 1; bounding box: 36×29×60 Å